Protein AF-B0WK74-F1 (afdb_monomer)

Secondary structure (DSSP, 8-state):
--HHHHHHT--SHHHHHHHHHHHHHHHHHHTT-SSTTHHHHHHHHHHHHHHHHHHHHHHHHHHHHHHHHHT----THHHHHHHHH--HHHHHHHHHHHHHHHHHHHHHHHHTS--GGGHHHHHHHHH----

InterPro domains:
  IPR042241 Gamma tubulin complex component, C-terminal domain superfamily [G3DSA:1.20.120.1900] (1-129)

Nearest PDB structures (foldseek):
  9g3y-assembly1_D  TM=6.662E-01  e=2.504E-01  Sus scrofa
  9g3y-assembly1_H  TM=6.066E-01  e=2.367E-01  Sus scrofa

Mean predicted aligned error: 7.66 Å

Organism: Culex quinquefasciatus (NCBI:txid7176)

pLDDT: mean 85.81, std 8.14, range [52.72, 94.62]

Foldseek 3Di:
DPLVVQCVPDPDPVSNVVSVVVVVVVVCVVVLVDPLSVVLVVLVVVLVVLVVVVVVLVVVVVVVVVCVVVVVCPDCVVVVVNVVPRCVVVSLVVNLVSLVVSLVSVVCCCPVVVPVVCVVVSCCSPPPRDD

Solvent-accessible surface area (backbone atoms only — not comparable to full-atom values): 7433 Å² total; per-residue (Å²): 144,59,63,66,65,54,49,74,68,38,92,45,71,69,48,38,51,49,54,52,52,52,50,51,50,50,51,34,55,78,65,44,67,40,77,91,32,40,70,55,45,53,47,52,52,50,56,56,51,47,54,53,52,53,51,53,52,49,53,52,50,52,54,50,53,53,36,52,75,71,60,72,60,87,50,72,64,59,56,56,52,50,62,72,64,59,50,65,71,59,51,51,56,49,48,46,51,52,44,48,51,45,22,65,59,38,45,50,44,25,72,73,67,61,38,63,92,44,40,71,59,32,48,52,39,64,73,62,66,76,131

Radius of gyration: 23.62 Å; Cα contacts (8 Å, |Δi|>4): 70; chains: 1; bounding box: 56×26×63 Å

Sequence (131 aa):
MQLDERLEAADNLNEMIAVHRSYIGTIYDHSFQTDDSKPFREGVIRLLNLVHIVRDEWNSNVLYVEMDARGDIEDNSMIGDFIANAQVGMLETTYCKCHQQLADLLNPEVYAKRKMHLAALADAFSYNVPY

Structure (mmCIF, N/CA/C/O backbone):
data_AF-B0WK74-F1
#
_entry.id   AF-B0WK74-F1
#
loop_
_atom_site.group_PDB
_atom_site.id
_atom_site.type_symbol
_atom_site.label_atom_id
_atom_site.label_alt_id
_atom_site.label_comp_id
_atom_site.label_asym_id
_atom_site.label_entity_id
_atom_site.label_seq_id
_atom_site.pdbx_PDB_ins_code
_atom_site.Cartn_x
_atom_site.Cartn_y
_atom_site.Cartn_z
_atom_site.occupancy
_atom_site.B_iso_or_equiv
_atom_site.auth_seq_id
_atom_site.auth_comp_id
_atom_site.auth_asym_id
_atom_site.auth_atom_id
_atom_site.pdbx_PDB_model_num
ATOM 1 N N . MET A 1 1 ? -22.921 -7.913 9.008 1.00 52.72 1 MET A N 1
ATOM 2 C CA . MET A 1 1 ? -24.202 -8.320 9.618 1.00 52.72 1 MET A CA 1
ATOM 3 C C . MET A 1 1 ? -24.034 -8.398 11.139 1.00 52.72 1 MET A C 1
ATOM 5 O O . MET A 1 1 ? -24.097 -9.469 11.704 1.00 52.72 1 MET A O 1
ATOM 9 N N . GLN A 1 2 ? -23.668 -7.283 11.781 1.00 74.75 2 GLN A N 1
ATOM 10 C CA . GLN A 1 2 ? -23.439 -7.208 13.242 1.00 74.75 2 GLN A CA 1
ATOM 11 C C . GLN A 1 2 ? -23.853 -5.843 13.810 1.00 74.75 2 GLN A C 1
ATOM 13 O O . GLN A 1 2 ? -24.140 -5.745 14.994 1.00 74.75 2 GLN A O 1
ATOM 18 N N . LEU A 1 3 ? -23.867 -4.779 12.994 1.00 84.31 3 LEU A N 1
ATOM 19 C CA . LEU A 1 3 ? -24.332 -3.460 13.423 1.00 84.31 3 LEU A CA 1
ATOM 20 C C . LEU A 1 3 ? -25.854 -3.420 13.582 1.00 84.31 3 LEU A C 1
ATOM 22 O O . LEU A 1 3 ? -26.320 -2.994 14.631 1.00 84.31 3 LEU A O 1
ATOM 26 N N . ASP A 1 4 ? -26.595 -3.871 12.566 1.00 86.56 4 ASP A N 1
ATOM 27 C CA . ASP A 1 4 ? -28.061 -3.777 12.536 1.00 86.56 4 ASP A CA 1
ATOM 28 C C . ASP A 1 4 ? -28.691 -4.534 13.714 1.00 86.56 4 ASP A C 1
ATOM 30 O O . ASP A 1 4 ? -29.456 -3.958 14.476 1.00 86.56 4 ASP A O 1
ATOM 34 N N . GLU A 1 5 ? -28.233 -5.762 13.975 1.00 88.38 5 GLU A N 1
ATOM 35 C CA . GLU A 1 5 ? -28.655 -6.563 15.136 1.00 88.38 5 GLU A CA 1
ATOM 36 C C . GLU A 1 5 ? -28.326 -5.885 16.481 1.00 88.38 5 GLU A C 1
ATOM 38 O O . GLU A 1 5 ? -29.110 -5.936 17.426 1.00 88.38 5 GLU A O 1
ATOM 43 N N . ARG A 1 6 ? -27.168 -5.214 16.589 1.00 87.19 6 ARG A N 1
ATOM 44 C CA . ARG A 1 6 ? -26.765 -4.490 17.811 1.00 87.19 6 ARG A CA 1
ATOM 45 C C . ARG A 1 6 ? -27.520 -3.177 18.002 1.00 87.19 6 ARG A C 1
ATOM 47 O O . ARG A 1 6 ? -27.616 -2.712 19.132 1.00 87.19 6 ARG A O 1
ATOM 54 N N . LEU A 1 7 ? -27.997 -2.562 16.921 1.00 88.69 7 LEU A N 1
ATOM 55 C CA . LEU A 1 7 ? -28.845 -1.372 16.968 1.00 88.69 7 LEU A CA 1
ATOM 56 C C . LEU A 1 7 ? -30.282 -1.737 17.341 1.00 88.69 7 LEU A C 1
ATOM 58 O O . LEU A 1 7 ? -30.884 -1.022 18.133 1.00 88.69 7 LEU A O 1
ATOM 62 N N . GLU A 1 8 ? -30.804 -2.849 16.820 1.00 89.81 8 GLU A N 1
ATOM 63 C CA . GLU A 1 8 ? -32.127 -3.375 17.184 1.00 89.81 8 GLU A CA 1
ATOM 64 C C . GLU A 1 8 ? -32.207 -3.795 18.658 1.00 89.81 8 GLU A C 1
ATOM 66 O O . GLU A 1 8 ? -33.261 -3.673 19.274 1.00 89.81 8 GLU A O 1
ATO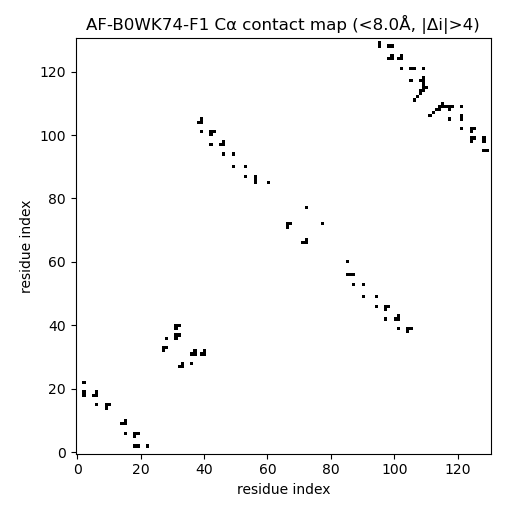M 71 N N . ALA A 1 9 ? -31.091 -4.250 19.235 1.00 89.50 9 ALA A N 1
ATOM 72 C CA . ALA A 1 9 ? -30.995 -4.646 20.639 1.00 89.50 9 ALA A CA 1
ATOM 73 C C . ALA A 1 9 ? -30.709 -3.490 21.622 1.00 89.50 9 ALA A C 1
ATOM 75 O O . ALA A 1 9 ? -30.566 -3.747 22.814 1.00 89.50 9 ALA A O 1
ATOM 76 N N . ALA A 1 10 ? -30.554 -2.247 21.153 1.00 91.06 10 ALA A N 1
ATOM 77 C CA . ALA A 1 10 ? -30.264 -1.106 22.020 1.00 91.06 10 ALA A CA 1
ATOM 78 C C . ALA A 1 10 ? -31.550 -0.555 22.656 1.00 91.06 10 ALA A C 1
ATOM 80 O O . ALA A 1 10 ? -32.488 -0.182 21.951 1.00 91.06 10 ALA A O 1
ATOM 81 N N . ASP A 1 11 ? -31.569 -0.419 23.982 1.00 90.25 11 ASP A N 1
ATOM 82 C CA . ASP A 1 11 ? -32.780 -0.050 24.729 1.00 90.25 11 ASP A CA 1
ATOM 83 C C . ASP A 1 11 ? -32.990 1.471 24.808 1.00 90.25 11 ASP A C 1
ATOM 85 O O . ASP A 1 11 ? -34.053 1.959 25.204 1.00 90.25 11 ASP A O 1
ATOM 89 N N . ASN A 1 12 ? -31.967 2.260 24.464 1.00 93.81 12 ASN A N 1
ATOM 90 C CA . ASN A 1 12 ? -32.030 3.717 24.510 1.00 93.81 12 ASN A CA 1
ATOM 91 C C . ASN A 1 12 ? -31.081 4.407 23.517 1.00 93.81 12 ASN A C 1
ATOM 93 O O . ASN A 1 12 ? -30.141 3.828 22.973 1.00 93.81 12 ASN A O 1
ATOM 97 N N . LEU A 1 13 ? -31.309 5.710 23.324 1.00 92.62 13 LEU A N 1
ATOM 98 C CA . LEU A 1 13 ? -30.539 6.538 22.394 1.00 92.62 13 LEU A CA 1
ATOM 99 C C . LEU A 1 13 ? -29.036 6.576 22.721 1.00 92.62 13 LEU A C 1
ATOM 101 O O . LEU A 1 13 ? -28.214 6.609 21.807 1.00 92.62 13 LEU A O 1
ATOM 105 N N . ASN A 1 14 ? -28.659 6.569 24.002 1.00 94.62 14 ASN A N 1
ATOM 106 C CA . ASN A 1 14 ? -27.247 6.600 24.386 1.00 94.62 14 ASN A CA 1
ATOM 107 C C . ASN A 1 14 ? -26.535 5.302 23.984 1.00 94.62 14 ASN A C 1
ATOM 109 O O . ASN A 1 14 ? -25.406 5.354 23.494 1.00 94.62 14 ASN A O 1
ATOM 113 N N . GLU A 1 15 ? -27.204 4.159 24.128 1.00 93.06 15 GLU A N 1
ATOM 114 C CA . GLU A 1 15 ? -26.707 2.865 23.656 1.00 93.06 15 GLU A CA 1
ATOM 115 C C . GLU A 1 15 ? -26.600 2.816 22.133 1.00 93.06 15 GLU A C 1
ATOM 117 O O . GLU A 1 15 ? -25.553 2.420 21.622 1.00 93.06 15 GLU A O 1
ATOM 122 N N . MET A 1 16 ? -27.600 3.312 21.398 1.00 92.19 16 MET A N 1
ATOM 123 C CA . MET A 1 16 ? -27.516 3.414 19.934 1.00 92.19 16 MET A CA 1
ATOM 124 C C . MET A 1 16 ? -26.318 4.267 19.489 1.00 92.19 16 MET A C 1
ATOM 126 O O . MET A 1 16 ? -25.563 3.874 18.596 1.00 92.19 16 MET A O 1
ATOM 130 N N . ILE A 1 17 ? -26.093 5.416 20.139 1.00 92.44 17 ILE A N 1
ATOM 131 C CA . ILE A 1 17 ? -24.932 6.279 19.874 1.00 92.44 17 ILE A CA 1
ATOM 132 C C . ILE A 1 17 ? -23.626 5.531 20.169 1.00 92.44 17 ILE A C 1
ATOM 134 O O . ILE A 1 17 ? -22.678 5.621 19.385 1.00 92.44 17 ILE A O 1
ATOM 138 N N . ALA A 1 18 ? -23.553 4.795 21.279 1.00 93.44 18 ALA A N 1
ATOM 139 C CA . ALA A 1 18 ? -22.367 4.030 21.650 1.00 93.44 18 ALA A CA 1
ATOM 140 C C . ALA A 1 18 ? -22.071 2.904 20.645 1.00 93.44 18 ALA A C 1
ATOM 142 O O . ALA A 1 18 ? -20.927 2.765 20.206 1.00 93.44 18 ALA A O 1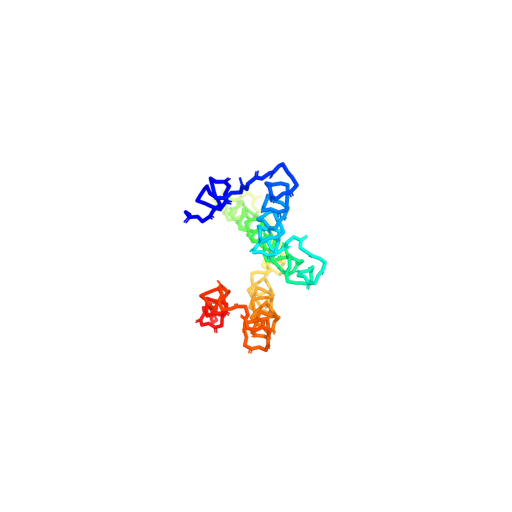
ATOM 143 N N . VAL A 1 19 ? -23.094 2.152 20.226 1.00 93.38 19 VAL A N 1
ATOM 144 C CA . VAL A 1 19 ? -22.991 1.108 19.194 1.00 93.38 19 VAL A CA 1
ATOM 145 C C . VAL A 1 19 ? -22.493 1.705 17.880 1.00 93.38 19 VAL A C 1
ATOM 147 O O . VAL A 1 19 ? -21.526 1.202 17.305 1.00 93.38 19 VAL A O 1
ATOM 150 N N . HIS A 1 20 ? -23.075 2.822 17.441 1.00 92.25 20 HIS A N 1
ATOM 151 C CA . HIS A 1 20 ? -22.666 3.477 16.204 1.00 92.25 20 HIS A CA 1
ATOM 152 C C . HIS A 1 20 ? -21.221 3.998 16.274 1.00 92.25 20 HIS A C 1
ATOM 154 O O . HIS A 1 20 ? -20.443 3.784 15.340 1.00 92.25 20 HIS A O 1
ATOM 160 N N . ARG A 1 21 ? -20.830 4.659 17.371 1.00 93.06 21 ARG A N 1
ATOM 161 C CA . ARG A 1 21 ? -19.452 5.143 17.565 1.00 93.06 21 ARG A CA 1
ATOM 162 C C . ARG A 1 21 ? -18.451 3.994 17.585 1.00 93.06 21 ARG A C 1
ATOM 164 O O . ARG A 1 21 ? -17.407 4.095 16.949 1.00 93.06 21 ARG A O 1
ATOM 171 N N . SER A 1 22 ? -18.788 2.902 18.270 1.00 92.38 22 SER A N 1
ATOM 172 C CA . SER A 1 22 ? -17.978 1.682 18.294 1.00 92.38 22 SER A CA 1
ATOM 173 C C . SER A 1 22 ? -17.777 1.129 16.884 1.00 92.38 22 SER A C 1
ATOM 175 O O . SER A 1 22 ? -16.645 0.842 16.507 1.00 92.38 22 SER A O 1
ATOM 177 N N . TYR A 1 23 ? -18.841 1.050 16.085 1.00 91.69 23 TYR A N 1
ATOM 178 C CA . TYR A 1 23 ? -18.765 0.564 14.710 1.00 91.69 23 TYR A CA 1
ATOM 179 C C . TYR A 1 23 ? -17.924 1.461 13.795 1.00 91.69 23 TYR A C 1
ATOM 181 O O . TYR A 1 23 ? -17.074 0.953 13.065 1.00 91.69 23 TYR A O 1
ATOM 189 N N . ILE A 1 24 ? -18.100 2.788 13.866 1.00 91.25 24 ILE A N 1
ATOM 190 C CA . ILE A 1 24 ? -17.239 3.729 13.130 1.00 91.25 24 ILE A CA 1
ATOM 191 C C . ILE A 1 24 ? -15.776 3.525 13.537 1.00 91.25 24 ILE A C 1
ATOM 193 O O . ILE A 1 24 ? -14.912 3.448 12.668 1.00 91.25 24 ILE A O 1
ATOM 197 N N . GLY A 1 25 ? -15.496 3.390 14.837 1.00 90.88 25 GLY A N 1
ATOM 198 C CA . GLY A 1 25 ? -14.145 3.126 15.332 1.00 90.88 25 GLY A CA 1
ATOM 199 C C . GLY A 1 25 ? -13.530 1.870 14.712 1.00 90.88 25 GLY A C 1
ATOM 200 O O . GLY A 1 25 ? -12.390 1.908 14.257 1.00 90.88 25 GLY A O 1
ATOM 201 N N . THR A 1 26 ? -14.304 0.786 14.610 1.00 89.50 26 THR A N 1
ATOM 202 C CA . THR A 1 26 ? -13.873 -0.444 13.930 1.00 89.50 26 THR A CA 1
ATOM 203 C C . THR A 1 26 ? -13.587 -0.219 12.446 1.00 89.50 26 THR A C 1
ATOM 205 O O . THR A 1 26 ? -12.562 -0.687 11.962 1.00 89.50 26 THR A O 1
ATOM 208 N N . ILE A 1 27 ? -14.436 0.523 11.721 1.00 90.00 27 ILE A N 1
ATOM 209 C CA . ILE A 1 27 ? -14.180 0.848 10.306 1.00 90.00 27 ILE A CA 1
ATOM 210 C C . ILE A 1 27 ? -12.861 1.606 10.157 1.00 90.00 27 ILE A C 1
ATOM 212 O O . ILE A 1 27 ? -12.064 1.277 9.279 1.00 90.00 27 ILE A O 1
ATOM 216 N N . TYR A 1 28 ? -12.628 2.613 11.000 1.00 90.62 28 TYR A N 1
ATOM 217 C CA . TYR A 1 28 ? -11.409 3.416 10.945 1.00 90.62 28 TYR A CA 1
ATOM 218 C C . TYR A 1 28 ? -10.163 2.573 11.230 1.00 90.62 28 TYR A C 1
ATOM 220 O O . TYR A 1 28 ? -9.175 2.709 10.511 1.00 90.62 28 TYR A O 1
ATOM 228 N N . ASP A 1 29 ? -10.207 1.679 12.221 1.00 88.12 29 ASP A N 1
ATOM 229 C CA . ASP A 1 29 ? -9.092 0.767 12.506 1.00 88.12 29 ASP A CA 1
ATOM 230 C C . ASP A 1 29 ? -8.841 -0.200 11.340 1.00 88.12 29 ASP A C 1
ATOM 232 O O . ASP A 1 29 ? -7.721 -0.274 10.835 1.00 88.12 29 ASP A O 1
ATOM 236 N N . HIS A 1 30 ? -9.889 -0.858 10.835 1.00 88.38 30 HIS A N 1
ATOM 237 C CA . HIS A 1 30 ? -9.782 -1.821 9.731 1.00 88.38 30 HIS A CA 1
ATOM 238 C C . HIS A 1 30 ? -9.350 -1.175 8.405 1.00 88.38 30 HIS A C 1
ATOM 240 O O . HIS A 1 30 ? -8.779 -1.845 7.549 1.00 88.38 30 HIS A O 1
ATOM 246 N N . SER A 1 31 ? -9.615 0.120 8.226 1.00 89.38 31 SER A N 1
ATOM 247 C CA . SER A 1 31 ? -9.248 0.878 7.021 1.00 89.38 31 SER A CA 1
ATOM 248 C C . SER A 1 31 ? -7.909 1.608 7.158 1.00 89.38 31 SER A C 1
ATOM 250 O O . SER A 1 31 ? -7.597 2.471 6.331 1.00 89.38 31 SER A O 1
ATOM 252 N N . PHE A 1 32 ? -7.138 1.313 8.212 1.00 90.44 32 PHE A N 1
ATOM 253 C CA . PHE A 1 32 ? -5.871 1.972 8.524 1.00 90.44 32 PHE A CA 1
ATOM 254 C C . PHE A 1 32 ? -5.992 3.501 8.577 1.00 90.44 32 PHE A C 1
ATOM 256 O O . PHE A 1 32 ? -5.118 4.209 8.086 1.00 90.44 32 PHE A O 1
ATOM 263 N N . GLN A 1 33 ? -7.091 4.030 9.121 1.00 90.75 33 GLN A N 1
ATOM 264 C CA . GLN A 1 33 ? -7.348 5.473 9.267 1.00 90.75 33 GLN A CA 1
ATOM 265 C C . GLN A 1 33 ? -7.026 5.995 10.672 1.00 90.75 33 GLN A C 1
ATOM 267 O O . GLN A 1 33 ? -7.292 7.152 10.987 1.00 90.75 33 GLN A O 1
ATOM 272 N N . THR A 1 34 ? -6.454 5.152 11.527 1.00 89.56 34 THR A N 1
ATOM 273 C CA . THR A 1 34 ? -5.959 5.534 12.853 1.00 89.56 34 THR A CA 1
ATOM 274 C C . THR A 1 34 ? -4.538 6.100 12.766 1.00 89.56 34 THR A C 1
ATOM 276 O O . THR A 1 34 ? -3.831 5.919 11.767 1.00 89.56 34 T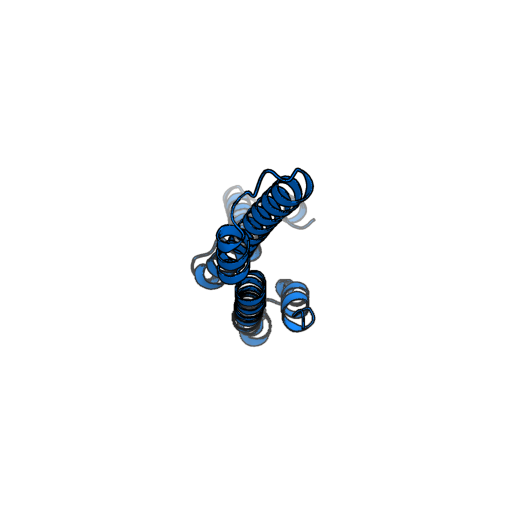HR A O 1
ATOM 279 N N . ASP A 1 35 ? -4.093 6.790 13.815 1.00 90.06 35 ASP A N 1
ATOM 280 C CA . ASP A 1 35 ? -2.722 7.312 13.877 1.00 90.06 35 ASP A CA 1
ATOM 281 C C . ASP A 1 35 ? -1.685 6.191 14.018 1.00 90.06 35 ASP A C 1
ATOM 283 O O . ASP A 1 35 ? -0.638 6.241 13.373 1.00 90.06 35 ASP A O 1
ATOM 287 N N . ASP A 1 36 ? -2.014 5.126 14.753 1.00 87.25 36 ASP A N 1
ATOM 288 C CA . ASP A 1 36 ? -1.146 3.951 14.926 1.00 87.25 36 ASP A CA 1
ATOM 289 C C . ASP A 1 36 ? -0.819 3.254 13.599 1.00 87.25 36 ASP A C 1
ATOM 291 O O . ASP A 1 36 ? 0.255 2.681 13.429 1.00 87.25 36 ASP A O 1
ATOM 295 N N . SER A 1 37 ? -1.743 3.315 12.638 1.00 89.44 37 SER A N 1
ATOM 296 C CA . SER A 1 37 ? -1.592 2.705 11.315 1.00 89.44 37 SER A CA 1
ATOM 297 C C . SER A 1 37 ? -0.957 3.637 10.279 1.00 89.44 37 SER A C 1
ATOM 299 O O . SER A 1 37 ? -0.746 3.232 9.134 1.00 89.44 37 SER A O 1
ATOM 301 N N . LYS A 1 38 ? -0.601 4.872 10.661 1.00 92.00 38 LYS A N 1
ATOM 302 C CA . LYS A 1 38 ? -0.001 5.862 9.758 1.00 92.00 38 LYS A CA 1
ATOM 303 C C . LYS A 1 38 ? 1.250 5.352 9.026 1.00 92.00 38 LYS A C 1
ATOM 305 O O . LYS A 1 38 ? 1.292 5.540 7.812 1.00 92.00 38 LYS A O 1
ATOM 310 N N . PRO A 1 39 ? 2.225 4.678 9.672 1.00 92.00 39 PRO A N 1
ATOM 311 C CA . PRO A 1 39 ? 3.409 4.177 8.968 1.00 92.00 39 PRO A CA 1
ATOM 312 C C . PRO A 1 39 ? 3.060 3.177 7.858 1.00 92.00 39 PRO A C 1
ATOM 314 O O . PRO A 1 39 ? 3.595 3.259 6.753 1.00 92.00 39 PRO A O 1
ATOM 317 N N . PHE A 1 40 ? 2.114 2.272 8.127 1.00 91.19 40 PHE A N 1
ATOM 318 C CA . PHE A 1 40 ? 1.633 1.307 7.141 1.00 91.19 40 PHE A CA 1
ATOM 319 C C . PHE A 1 40 ? 0.888 2.010 5.996 1.00 91.19 40 PHE A C 1
ATOM 321 O O . PHE A 1 40 ? 1.187 1.778 4.826 1.00 91.19 40 PHE A O 1
ATOM 328 N N . ARG A 1 41 ? -0.020 2.941 6.320 1.00 93.19 41 ARG A N 1
ATOM 329 C CA . ARG A 1 41 ? -0.762 3.744 5.335 1.00 93.19 41 ARG A CA 1
ATOM 330 C C . ARG A 1 41 ? 0.172 4.526 4.407 1.00 93.19 41 ARG A C 1
ATOM 332 O O . ARG A 1 41 ? -0.030 4.527 3.196 1.00 93.19 41 ARG A O 1
ATOM 339 N N . GLU A 1 42 ? 1.207 5.162 4.949 1.00 94.19 42 GLU A N 1
ATOM 340 C CA . GLU A 1 42 ? 2.217 5.863 4.150 1.00 94.19 42 GLU A CA 1
ATOM 341 C C . GLU A 1 42 ? 2.998 4.911 3.237 1.00 94.19 42 GLU A C 1
ATOM 343 O O . GLU A 1 42 ? 3.260 5.255 2.084 1.00 94.19 42 GLU A O 1
ATOM 348 N N . GLY A 1 43 ? 3.332 3.707 3.707 1.00 93.19 43 GLY A N 1
ATOM 349 C CA . GLY A 1 43 ? 3.967 2.686 2.873 1.00 93.19 43 GLY A CA 1
ATOM 350 C C . GLY A 1 43 ? 3.077 2.228 1.710 1.00 93.19 43 GLY A C 1
ATOM 351 O O . GLY A 1 43 ? 3.557 2.133 0.580 1.00 93.19 43 GLY A O 1
ATOM 352 N N . VAL A 1 44 ? 1.772 2.038 1.941 1.00 92.88 44 VAL A N 1
ATOM 353 C CA . VAL A 1 44 ? 0.806 1.704 0.877 1.00 92.88 44 VAL A CA 1
ATOM 354 C C . VAL A 1 44 ? 0.719 2.833 -0.150 1.00 92.88 44 VAL A C 1
ATOM 356 O O . VAL A 1 44 ? 0.784 2.573 -1.349 1.00 92.88 44 VAL A O 1
ATOM 359 N N . ILE A 1 45 ? 0.644 4.092 0.295 1.00 94.25 45 ILE A N 1
ATOM 360 C CA . ILE A 1 45 ? 0.644 5.257 -0.604 1.00 94.25 45 ILE A CA 1
ATOM 361 C C . ILE A 1 45 ? 1.918 5.286 -1.459 1.00 94.25 45 ILE A C 1
ATOM 363 O O . ILE A 1 45 ? 1.844 5.541 -2.658 1.00 94.25 45 ILE A O 1
ATOM 367 N N . ARG A 1 46 ? 3.087 4.987 -0.877 1.00 93.31 46 ARG A N 1
ATOM 368 C CA . ARG A 1 46 ? 4.349 4.907 -1.631 1.00 93.31 46 ARG A CA 1
ATOM 369 C C . ARG A 1 46 ? 4.316 3.814 -2.698 1.00 93.31 46 ARG A C 1
ATOM 371 O O . ARG A 1 46 ? 4.725 4.088 -3.822 1.00 93.31 46 ARG A O 1
ATOM 378 N N . LEU A 1 47 ? 3.799 2.622 -2.386 1.00 92.56 47 LEU A N 1
ATOM 379 C CA . LEU A 1 47 ? 3.632 1.560 -3.386 1.00 92.56 47 LEU A CA 1
ATOM 380 C C . LEU A 1 47 ? 2.680 1.973 -4.513 1.00 92.56 47 LEU A C 1
ATOM 382 O O . LEU A 1 47 ? 2.988 1.750 -5.680 1.00 92.56 47 LEU A O 1
ATOM 386 N N . LEU A 1 48 ? 1.551 2.608 -4.190 1.00 93.25 48 LEU A N 1
ATOM 387 C CA . LEU A 1 48 ? 0.607 3.097 -5.200 1.00 93.25 48 LEU A CA 1
ATOM 388 C C . LEU A 1 48 ? 1.233 4.181 -6.087 1.00 93.25 48 LEU A C 1
ATOM 390 O O . LEU A 1 48 ? 1.058 4.164 -7.303 1.00 93.25 48 LEU A O 1
ATOM 394 N N . ASN A 1 49 ? 2.028 5.080 -5.507 1.00 94.00 49 ASN A N 1
ATOM 395 C CA . ASN A 1 49 ? 2.775 6.074 -6.275 1.00 94.00 49 ASN A CA 1
ATOM 396 C C . ASN A 1 49 ? 3.807 5.425 -7.203 1.00 94.00 49 ASN A C 1
ATOM 398 O O . ASN A 1 49 ? 3.996 5.895 -8.322 1.00 94.00 49 ASN A O 1
ATOM 402 N N . LEU A 1 50 ? 4.436 4.326 -6.782 1.00 92.88 50 LEU A N 1
ATOM 403 C CA . LEU A 1 50 ? 5.375 3.596 -7.628 1.00 92.88 50 LEU A CA 1
ATOM 404 C C . LEU A 1 50 ? 4.697 3.024 -8.882 1.00 92.88 50 LEU A C 1
ATOM 406 O O . LEU A 1 50 ? 5.300 3.048 -9.948 1.00 92.88 50 LEU A O 1
ATOM 410 N N . VAL A 1 51 ? 3.429 2.605 -8.796 1.00 91.50 51 VAL A N 1
ATOM 411 C CA . VAL A 1 51 ? 2.642 2.182 -9.973 1.00 91.50 51 VAL A CA 1
ATOM 412 C C . VAL A 1 51 ? 2.503 3.319 -10.987 1.00 91.50 51 VAL A C 1
ATOM 414 O O . VAL A 1 51 ? 2.617 3.089 -12.190 1.00 91.50 51 VAL A O 1
ATOM 417 N N . HIS A 1 52 ? 2.286 4.552 -10.522 1.00 92.69 52 HIS A N 1
ATOM 418 C CA . HIS A 1 52 ? 2.242 5.715 -11.410 1.00 92.69 52 HIS A CA 1
ATOM 419 C C . HIS A 1 52 ? 3.594 5.970 -12.076 1.00 92.69 52 HIS A C 1
ATOM 421 O O . HIS A 1 52 ? 3.630 6.151 -13.288 1.00 92.69 52 HIS A O 1
ATOM 427 N N . ILE A 1 53 ? 4.690 5.892 -11.318 1.00 92.44 53 ILE A N 1
ATOM 428 C CA . ILE A 1 53 ? 6.043 6.073 -11.859 1.00 92.44 53 ILE A CA 1
ATOM 429 C C . ILE A 1 53 ? 6.353 5.003 -12.913 1.00 92.44 53 ILE A C 1
ATOM 431 O O . ILE A 1 53 ? 6.810 5.337 -13.998 1.00 92.44 53 ILE A O 1
ATOM 435 N N . VAL A 1 54 ? 6.043 3.731 -12.642 1.00 90.88 54 VAL A N 1
ATOM 436 C CA . VAL A 1 54 ? 6.240 2.630 -13.603 1.00 90.88 54 VAL A CA 1
ATOM 437 C C . VAL A 1 54 ? 5.416 2.838 -14.872 1.00 90.88 54 VAL A C 1
ATOM 439 O O . VAL A 1 54 ? 5.907 2.596 -15.971 1.00 90.88 54 VAL A O 1
ATOM 442 N N . ARG A 1 55 ? 4.168 3.296 -14.749 1.00 91.00 55 ARG A N 1
ATOM 443 C CA . ARG A 1 55 ? 3.328 3.605 -15.912 1.00 91.00 55 ARG A CA 1
ATOM 444 C C . ARG A 1 55 ? 3.922 4.741 -16.745 1.00 91.00 55 ARG A C 1
ATOM 446 O O . ARG A 1 55 ? 3.914 4.664 -17.970 1.00 91.00 55 ARG A O 1
ATOM 453 N N . ASP A 1 56 ? 4.391 5.798 -16.097 1.00 90.38 56 ASP A N 1
ATOM 454 C CA . ASP A 1 56 ? 4.935 6.968 -16.785 1.00 90.38 56 ASP A CA 1
ATOM 455 C C . ASP A 1 56 ? 6.280 6.629 -17.461 1.00 90.38 56 ASP A C 1
ATOM 457 O O . ASP A 1 56 ? 6.509 7.020 -18.608 1.00 90.38 56 ASP A O 1
ATOM 461 N N . GLU A 1 57 ? 7.105 5.799 -16.814 1.00 88.44 57 GLU A N 1
ATOM 462 C CA . GLU A 1 57 ? 8.309 5.189 -17.393 1.00 88.44 57 GLU A CA 1
ATOM 463 C C . GLU A 1 57 ? 7.965 4.328 -18.619 1.00 88.44 57 GLU A C 1
ATOM 465 O O . GLU A 1 57 ? 8.550 4.488 -19.688 1.00 88.44 57 GLU A O 1
ATOM 470 N N . TRP A 1 58 ? 6.960 3.454 -18.505 1.00 88.25 58 TRP A N 1
ATOM 471 C CA . TRP A 1 58 ? 6.500 2.615 -19.613 1.00 88.25 58 TRP A CA 1
ATOM 472 C C . TRP A 1 58 ? 6.051 3.447 -20.816 1.00 88.25 58 TRP A C 1
ATOM 474 O O . TRP A 1 58 ? 6.465 3.183 -21.943 1.00 88.25 58 TRP A O 1
ATOM 484 N N . ASN A 1 59 ? 5.233 4.475 -20.587 1.00 88.69 59 ASN A N 1
ATOM 485 C CA . ASN A 1 59 ? 4.755 5.356 -21.651 1.00 88.69 59 ASN A CA 1
ATOM 486 C C . ASN A 1 59 ? 5.903 6.119 -22.325 1.00 88.69 59 ASN A C 1
ATOM 488 O O . ASN A 1 59 ? 5.891 6.280 -23.545 1.00 88.69 59 ASN A O 1
ATOM 492 N N . SER A 1 60 ? 6.897 6.554 -21.548 1.00 85.31 60 SER A N 1
ATOM 493 C CA . SER A 1 60 ? 8.093 7.218 -22.078 1.00 85.31 60 SER A CA 1
ATOM 494 C C . SER A 1 60 ? 8.908 6.265 -22.953 1.00 85.31 60 SER A C 1
ATOM 496 O O . SER A 1 60 ? 9.339 6.640 -24.043 1.00 85.31 60 SER A O 1
ATOM 498 N N . ASN A 1 61 ? 9.030 5.003 -22.530 1.00 83.38 61 ASN A N 1
ATOM 499 C CA . ASN A 1 61 ? 9.723 3.974 -23.296 1.00 83.38 61 ASN A CA 1
ATOM 500 C C . ASN A 1 61 ? 9.005 3.628 -24.604 1.00 83.38 61 ASN A C 1
ATOM 502 O O . ASN A 1 61 ? 9.650 3.509 -25.643 1.00 83.38 61 ASN A O 1
ATOM 506 N N . VAL A 1 62 ? 7.675 3.502 -24.579 1.00 85.06 62 VAL A N 1
ATOM 507 C CA . VAL A 1 62 ? 6.875 3.258 -25.791 1.00 85.06 62 VAL A CA 1
ATOM 508 C C . VAL A 1 62 ? 7.027 4.409 -26.783 1.00 85.06 62 VAL A C 1
ATOM 510 O O . VAL A 1 62 ? 7.294 4.156 -27.955 1.00 85.06 62 VAL A O 1
ATOM 513 N N . LEU A 1 63 ? 6.915 5.660 -26.321 1.00 84.00 63 LEU A N 1
ATOM 514 C CA . LEU A 1 63 ? 7.091 6.838 -27.174 1.00 84.00 63 LEU A CA 1
ATOM 515 C C . LEU A 1 63 ? 8.460 6.814 -27.865 1.00 84.00 63 LEU A C 1
ATOM 517 O O . LEU A 1 63 ? 8.551 7.051 -29.067 1.00 84.00 63 LEU A O 1
ATOM 521 N N . TYR A 1 64 ? 9.509 6.492 -27.110 1.00 81.50 64 TYR A N 1
ATOM 522 C CA . TYR A 1 64 ? 10.864 6.427 -27.634 1.00 81.50 64 TYR A CA 1
ATOM 523 C C . TYR A 1 64 ? 11.024 5.349 -28.717 1.00 81.50 64 TYR A C 1
ATOM 525 O O . TYR A 1 64 ? 11.541 5.625 -29.798 1.00 81.50 64 TYR A O 1
ATOM 533 N N . VAL A 1 65 ? 10.521 4.137 -28.460 1.00 81.94 65 VAL A N 1
ATOM 534 C CA . VAL A 1 65 ? 10.544 3.027 -29.429 1.00 81.94 65 VAL A CA 1
ATOM 535 C C . VAL A 1 65 ? 9.779 3.384 -30.706 1.00 81.94 65 VAL A C 1
ATOM 537 O O . VAL A 1 65 ? 10.208 3.034 -31.805 1.00 81.94 65 VAL A O 1
ATOM 540 N N . GLU A 1 66 ? 8.658 4.098 -30.593 1.00 86.25 66 GLU A N 1
ATOM 541 C CA . GLU A 1 66 ? 7.911 4.562 -31.763 1.00 86.25 66 GLU A CA 1
ATOM 542 C C . GLU A 1 66 ? 8.675 5.614 -32.579 1.00 86.25 66 GLU A C 1
ATOM 544 O O . GLU A 1 66 ? 8.615 5.572 -33.809 1.00 86.25 66 GLU A O 1
ATOM 549 N N . MET A 1 67 ? 9.385 6.539 -31.926 1.00 84.88 67 MET A N 1
ATOM 550 C CA . MET A 1 67 ? 10.221 7.542 -32.602 1.00 84.88 67 MET A CA 1
ATOM 551 C C . MET A 1 67 ? 11.389 6.891 -33.351 1.00 84.88 67 MET A C 1
ATOM 553 O O . MET A 1 67 ? 11.649 7.240 -34.503 1.00 84.88 67 MET A O 1
ATOM 557 N N . ASP A 1 68 ? 12.043 5.903 -32.734 1.00 82.94 68 ASP A N 1
ATOM 558 C CA . ASP A 1 68 ? 13.107 5.118 -33.369 1.00 82.94 68 ASP A CA 1
ATOM 559 C C . ASP A 1 68 ? 12.584 4.375 -34.608 1.00 82.94 68 ASP A C 1
ATOM 561 O O . ASP A 1 68 ? 13.127 4.496 -35.706 1.00 82.94 68 ASP A O 1
ATOM 565 N N . ALA A 1 69 ? 11.440 3.694 -34.479 1.00 84.12 69 ALA A N 1
ATOM 566 C CA . ALA A 1 69 ? 10.819 2.957 -35.580 1.00 84.12 69 ALA A CA 1
ATOM 567 C C . ALA A 1 69 ? 10.395 3.848 -36.764 1.00 84.12 69 ALA A C 1
ATOM 569 O O . ALA A 1 69 ? 10.327 3.373 -37.901 1.00 84.12 69 ALA A O 1
ATOM 570 N N . ARG A 1 70 ? 10.093 5.128 -36.514 1.00 87.69 70 ARG A N 1
ATOM 571 C CA . ARG A 1 70 ? 9.782 6.124 -37.554 1.00 87.69 70 ARG A CA 1
ATOM 572 C C . ARG A 1 70 ? 11.028 6.723 -38.204 1.00 87.69 70 ARG A C 1
ATOM 574 O O . ARG A 1 70 ? 10.903 7.339 -39.260 1.00 87.69 70 ARG A O 1
ATOM 581 N N . GLY A 1 71 ? 12.207 6.510 -37.620 1.00 83.31 71 GLY A N 1
ATOM 582 C CA . GLY A 1 71 ? 13.447 7.153 -38.044 1.00 83.31 71 GLY A CA 1
ATOM 583 C C . GLY A 1 71 ? 13.530 8.625 -37.636 1.00 83.31 71 GLY A C 1
ATOM 584 O O . GLY A 1 71 ? 14.316 9.362 -38.223 1.00 83.31 71 GLY A O 1
ATOM 585 N N . ASP A 1 72 ? 12.738 9.053 -36.644 1.00 84.25 72 ASP A N 1
ATOM 5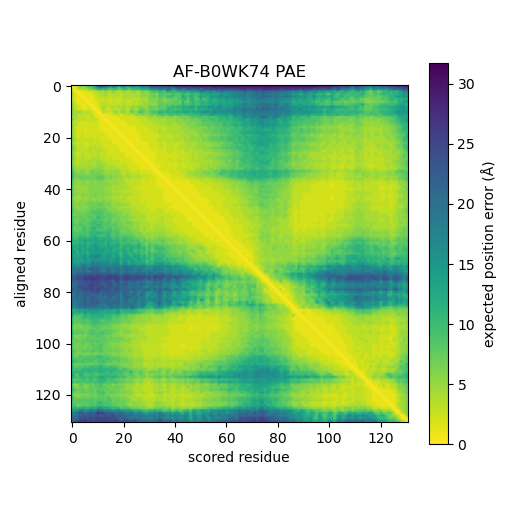86 C CA . ASP A 1 72 ? 12.740 10.431 -36.125 1.00 84.25 72 ASP A CA 1
ATOM 587 C C . ASP A 1 72 ? 13.991 10.713 -35.261 1.00 84.25 72 ASP A C 1
ATOM 589 O O . ASP A 1 72 ? 14.263 11.856 -34.887 1.00 84.25 72 ASP A O 1
ATOM 593 N N . ILE A 1 73 ? 14.755 9.669 -34.923 1.00 80.62 73 ILE A N 1
ATOM 594 C CA . ILE A 1 73 ? 15.997 9.747 -34.152 1.00 80.62 73 ILE A CA 1
ATOM 595 C C . ILE A 1 73 ? 17.172 9.868 -35.123 1.00 80.62 73 ILE A C 1
ATOM 597 O O . ILE A 1 73 ? 17.715 8.882 -35.614 1.00 80.62 73 ILE A O 1
ATOM 601 N N . GLU A 1 74 ? 17.563 11.108 -35.407 1.00 77.06 74 GLU A N 1
ATOM 602 C CA . GLU A 1 74 ? 18.677 11.416 -36.315 1.00 77.06 74 GLU A CA 1
ATOM 603 C C . GLU A 1 74 ? 20.061 11.246 -35.653 1.00 77.06 74 GLU A C 1
ATOM 605 O O . GLU A 1 74 ? 21.074 11.133 -36.346 1.00 77.06 74 GLU A O 1
ATOM 610 N N . ASP A 1 75 ? 20.113 11.213 -34.315 1.00 78.31 75 ASP A N 1
ATOM 611 C CA . ASP A 1 75 ? 21.340 11.117 -33.522 1.00 78.31 75 ASP A CA 1
ATOM 612 C C . ASP A 1 75 ? 21.314 9.904 -32.578 1.00 78.31 75 ASP A C 1
ATOM 614 O O . ASP A 1 75 ? 20.540 9.844 -31.623 1.00 78.31 75 ASP A O 1
ATOM 618 N N . ASN A 1 76 ? 22.230 8.959 -32.796 1.00 72.31 76 ASN A N 1
ATOM 619 C CA . ASN A 1 76 ? 22.401 7.783 -31.939 1.00 72.31 76 ASN A CA 1
ATOM 620 C C . ASN A 1 76 ? 22.776 8.126 -30.484 1.00 72.31 76 ASN A C 1
ATOM 622 O O . ASN A 1 76 ? 22.655 7.259 -29.616 1.00 72.31 76 ASN A O 1
ATOM 626 N N . SER A 1 77 ? 23.227 9.353 -30.190 1.00 74.81 77 SER A N 1
ATOM 627 C CA . SER A 1 77 ? 23.466 9.807 -28.813 1.00 74.81 77 SER A CA 1
ATOM 628 C C . SER A 1 77 ? 22.184 9.784 -27.968 1.00 74.81 77 SER A C 1
ATOM 630 O O . SER A 1 77 ? 22.226 9.373 -26.807 1.00 74.81 77 SER A O 1
ATOM 632 N N . MET A 1 78 ? 21.026 10.070 -28.578 1.00 70.31 78 MET A N 1
ATOM 633 C CA . MET A 1 78 ? 19.720 9.997 -27.918 1.00 70.31 78 MET A CA 1
ATOM 634 C C . MET A 1 78 ? 19.386 8.578 -27.437 1.00 70.31 78 MET A C 1
ATOM 636 O O . MET A 1 78 ? 18.693 8.435 -26.431 1.00 70.31 78 MET A O 1
ATOM 640 N N . ILE A 1 79 ? 19.862 7.535 -28.134 1.00 70.25 79 ILE A N 1
ATOM 641 C CA . ILE A 1 79 ? 19.621 6.120 -27.776 1.00 70.25 79 ILE A CA 1
ATOM 642 C C . ILE A 1 79 ? 20.442 5.745 -26.549 1.00 70.25 79 ILE A C 1
ATOM 644 O O . ILE A 1 79 ? 19.935 5.100 -25.629 1.00 70.25 79 ILE A O 1
ATOM 648 N N . GLY A 1 80 ? 21.698 6.195 -26.507 1.00 67.81 80 GLY A N 1
ATOM 649 C CA . GLY A 1 80 ? 22.561 6.029 -25.342 1.00 67.81 80 GLY A CA 1
ATOM 650 C C . GLY A 1 80 ? 21.980 6.701 -24.100 1.00 67.81 80 GLY A C 1
ATOM 651 O O . GLY A 1 80 ? 21.901 6.069 -23.047 1.00 67.81 80 GLY A O 1
ATOM 652 N N . ASP A 1 81 ? 21.509 7.941 -24.241 1.00 70.50 81 ASP A N 1
ATOM 653 C CA . ASP A 1 81 ? 20.915 8.705 -23.143 1.00 70.50 81 ASP A CA 1
ATOM 654 C C . ASP A 1 81 ? 19.606 8.085 -22.648 1.00 70.50 81 ASP A C 1
ATOM 656 O O . ASP A 1 81 ? 19.384 7.996 -21.442 1.00 70.50 81 ASP A O 1
ATOM 660 N N . PHE A 1 82 ? 18.742 7.610 -23.544 1.00 73.88 82 PHE A N 1
ATOM 661 C CA . PHE A 1 82 ? 17.498 6.946 -23.159 1.00 73.88 82 PHE A CA 1
ATOM 662 C C . PHE A 1 82 ? 17.753 5.646 -22.379 1.00 73.88 82 PHE A C 1
ATOM 664 O O . PHE A 1 82 ? 17.210 5.468 -21.290 1.00 73.88 82 PHE A O 1
ATOM 671 N N . ILE A 1 83 ? 18.635 4.769 -22.873 1.00 70.19 83 ILE A N 1
ATOM 672 C CA . ILE A 1 83 ? 18.982 3.512 -22.186 1.00 70.19 83 ILE A CA 1
ATOM 673 C C . ILE A 1 83 ? 19.650 3.789 -20.835 1.00 70.19 83 ILE A C 1
ATOM 675 O O . ILE A 1 83 ? 19.354 3.110 -19.853 1.00 70.19 83 ILE A O 1
ATOM 679 N N . ALA A 1 84 ? 20.535 4.787 -20.766 1.00 69.19 84 ALA A N 1
ATOM 680 C CA . ALA A 1 84 ? 21.195 5.174 -19.522 1.00 69.19 84 ALA A CA 1
ATOM 681 C C . ALA A 1 84 ? 20.218 5.752 -18.485 1.00 69.19 84 ALA A C 1
ATOM 683 O O . ALA A 1 84 ? 20.461 5.627 -17.284 1.00 69.19 84 ALA A O 1
ATOM 684 N N . ASN A 1 85 ? 19.125 6.370 -18.940 1.00 70.62 85 ASN A N 1
ATOM 685 C CA . ASN A 1 85 ? 18.106 6.960 -18.078 1.00 70.62 85 ASN A CA 1
ATOM 686 C C . ASN A 1 85 ? 16.940 6.017 -17.758 1.00 70.62 85 ASN A C 1
ATOM 688 O O . ASN A 1 85 ? 16.181 6.341 -16.848 1.00 70.62 85 ASN A O 1
ATOM 692 N N . ALA A 1 86 ? 16.805 4.874 -18.437 1.00 75.75 86 ALA A N 1
ATOM 693 C CA . ALA A 1 86 ? 15.771 3.887 -18.142 1.00 75.75 86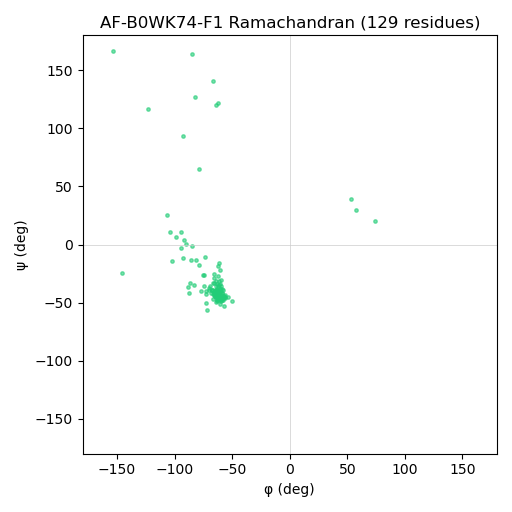 ALA A CA 1
ATOM 694 C C . ALA A 1 86 ? 15.942 3.331 -16.717 1.00 75.75 86 ALA A C 1
ATOM 696 O O . ALA A 1 86 ? 16.973 2.755 -16.363 1.00 75.75 86 ALA A O 1
ATOM 697 N N . GLN A 1 87 ? 14.917 3.483 -15.877 1.00 80.69 87 GLN A N 1
ATOM 698 C CA . GLN A 1 87 ? 15.011 3.211 -14.435 1.00 80.69 87 GLN A CA 1
ATOM 699 C C . GLN A 1 87 ? 14.352 1.900 -14.007 1.00 80.69 87 GLN A C 1
ATOM 701 O O . GLN A 1 87 ? 14.220 1.647 -12.810 1.00 80.69 87 GLN A O 1
ATOM 706 N N . VAL A 1 88 ? 13.959 1.040 -14.952 1.00 82.38 88 VAL A N 1
ATOM 707 C CA . VAL A 1 88 ? 13.154 -0.170 -14.694 1.00 82.38 88 VAL A CA 1
ATOM 708 C C . VAL A 1 88 ? 13.726 -1.034 -13.561 1.00 82.38 88 VAL A C 1
ATOM 710 O O . VAL A 1 88 ? 13.004 -1.348 -12.617 1.00 82.38 88 VAL A O 1
ATOM 713 N N . GLY A 1 89 ? 15.030 -1.334 -13.576 1.00 82.62 89 GLY A N 1
ATOM 714 C CA . GLY A 1 89 ? 15.657 -2.138 -12.516 1.00 82.62 89 GLY A CA 1
ATOM 715 C C . GLY A 1 89 ? 15.693 -1.444 -11.144 1.00 82.62 89 GLY A C 1
ATOM 716 O O . GLY A 1 89 ? 15.561 -2.092 -10.101 1.00 82.62 89 GLY A O 1
ATOM 717 N N . MET A 1 90 ? 15.822 -0.111 -11.114 1.00 87.31 90 MET A N 1
ATOM 718 C CA . MET A 1 90 ? 15.722 0.656 -9.865 1.00 87.31 90 MET A CA 1
ATOM 719 C C . MET A 1 90 ? 14.288 0.673 -9.332 1.00 87.31 90 MET A C 1
ATOM 721 O O . MET A 1 90 ? 14.094 0.568 -8.118 1.00 87.31 90 MET A O 1
ATOM 725 N N . LEU A 1 91 ? 13.291 0.783 -10.213 1.00 90.75 91 LEU A N 1
ATOM 726 C CA . LEU A 1 91 ? 11.874 0.747 -9.850 1.00 90.75 91 LEU A CA 1
ATOM 727 C C . LEU A 1 91 ? 11.487 -0.616 -9.274 1.00 90.75 91 LEU A C 1
ATOM 729 O O . LEU A 1 91 ? 10.862 -0.662 -8.218 1.00 90.75 91 LEU A O 1
ATOM 733 N N . GLU A 1 92 ? 11.933 -1.707 -9.892 1.00 88.62 92 GLU A N 1
ATOM 734 C CA . GLU A 1 92 ? 11.745 -3.074 -9.394 1.00 88.62 92 GLU A CA 1
ATOM 735 C C . GLU A 1 92 ? 12.387 -3.271 -8.01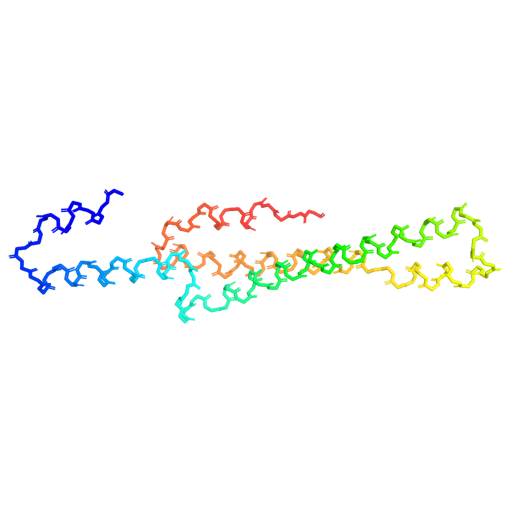5 1.00 88.62 92 GLU A C 1
ATOM 737 O O . GLU A 1 92 ? 11.717 -3.643 -7.051 1.00 88.62 92 GLU A O 1
ATOM 742 N N . THR A 1 93 ? 13.660 -2.892 -7.866 1.00 89.38 93 THR A N 1
ATOM 743 C CA . THR A 1 93 ? 14.355 -2.964 -6.569 1.00 89.38 93 THR A CA 1
ATOM 744 C C . THR A 1 93 ? 13.629 -2.149 -5.493 1.00 89.38 93 THR A C 1
ATOM 746 O O . THR A 1 93 ? 13.557 -2.548 -4.327 1.00 89.38 93 THR A O 1
ATOM 749 N N . THR A 1 94 ? 13.102 -0.981 -5.865 1.00 91.75 94 THR A N 1
ATOM 750 C CA . THR A 1 94 ? 12.347 -0.112 -4.956 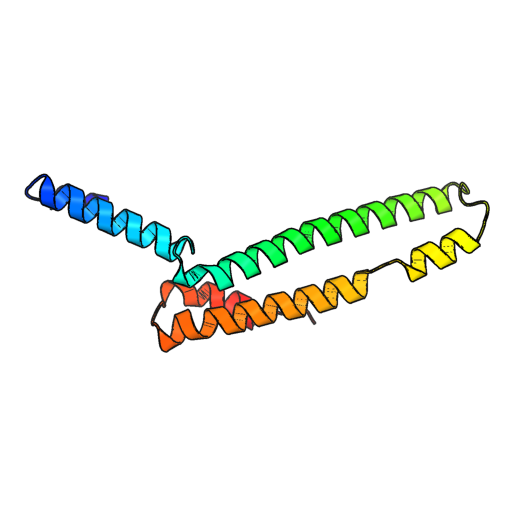1.00 91.75 94 THR A CA 1
ATOM 751 C C . THR A 1 94 ? 11.011 -0.741 -4.578 1.00 91.75 94 THR A C 1
ATOM 753 O O . THR A 1 94 ? 10.659 -0.734 -3.398 1.00 91.75 94 THR A O 1
ATOM 756 N N . TYR A 1 95 ? 10.306 -1.343 -5.539 1.00 91.00 95 TYR A N 1
ATOM 757 C CA . TYR A 1 95 ? 9.063 -2.072 -5.304 1.00 91.00 95 TYR A CA 1
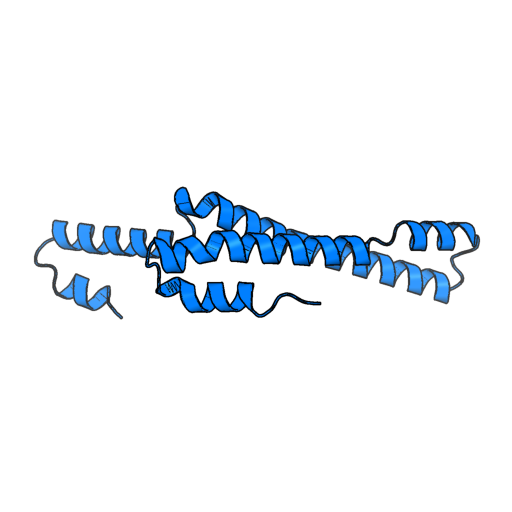ATOM 758 C C . TYR A 1 95 ? 9.273 -3.185 -4.278 1.00 91.00 95 TYR A C 1
ATOM 760 O O . TYR A 1 95 ? 8.588 -3.196 -3.255 1.00 91.00 95 TYR A O 1
ATOM 768 N N . CYS A 1 96 ? 10.262 -4.059 -4.489 1.00 89.94 96 CYS A N 1
ATOM 769 C CA . CYS A 1 96 ? 10.522 -5.186 -3.593 1.00 89.94 96 CYS A CA 1
ATOM 770 C C . CYS A 1 96 ? 10.862 -4.714 -2.172 1.00 89.94 96 CYS A C 1
ATOM 772 O O . CYS A 1 96 ? 10.343 -5.254 -1.195 1.00 89.94 96 CYS A O 1
ATOM 774 N N . LYS A 1 97 ? 11.660 -3.644 -2.036 1.00 90.31 97 LYS A N 1
ATOM 775 C CA . LYS A 1 97 ? 11.967 -3.041 -0.727 1.00 90.31 97 LYS A CA 1
ATOM 776 C C . LYS A 1 97 ? 10.725 -2.483 -0.036 1.00 90.31 97 LYS A C 1
ATOM 778 O O . LYS A 1 97 ? 10.530 -2.741 1.149 1.00 90.31 97 LYS A O 1
ATOM 783 N N . CYS A 1 98 ? 9.891 -1.725 -0.745 1.00 90.69 98 CYS A N 1
ATOM 784 C CA . CYS A 1 98 ? 8.660 -1.173 -0.179 1.00 90.69 98 CYS A CA 1
ATOM 785 C C . CYS A 1 98 ? 7.664 -2.274 0.205 1.00 90.69 98 CYS A C 1
ATOM 787 O O . CYS A 1 98 ? 7.038 -2.190 1.259 1.00 90.69 98 CYS A O 1
ATOM 789 N N . HIS A 1 99 ? 7.552 -3.319 -0.616 1.00 90.88 99 HIS A N 1
ATOM 790 C CA . HIS A 1 99 ? 6.707 -4.476 -0.341 1.00 90.88 99 HIS A CA 1
ATOM 791 C C . HIS A 1 99 ? 7.160 -5.213 0.926 1.00 90.88 99 HIS A C 1
ATOM 793 O O . HIS A 1 99 ? 6.350 -5.450 1.822 1.00 90.88 99 HIS A O 1
ATOM 799 N N . GLN A 1 100 ? 8.462 -5.490 1.055 1.00 90.12 100 GLN A N 1
ATOM 800 C CA . GLN A 1 100 ? 9.024 -6.133 2.244 1.00 90.12 100 GLN A CA 1
ATOM 801 C C . GLN A 1 100 ? 8.826 -5.283 3.506 1.00 90.12 100 GLN A C 1
ATOM 803 O O . GLN A 1 100 ? 8.407 -5.797 4.539 1.00 90.12 100 GLN A O 1
ATOM 808 N N . GLN A 1 101 ? 9.053 -3.968 3.421 1.00 91.19 101 GLN A N 1
ATOM 809 C CA . GLN A 1 101 ? 8.821 -3.054 4.544 1.00 91.19 101 GLN A CA 1
ATOM 810 C C . GLN A 1 101 ? 7.369 -3.088 5.034 1.00 91.19 101 GLN A C 1
ATOM 812 O O . GLN A 1 101 ? 7.125 -3.020 6.237 1.00 91.19 101 GLN A O 1
ATOM 817 N N . LEU A 1 102 ? 6.396 -3.198 4.126 1.00 92.31 102 LEU A N 1
ATOM 818 C CA . LEU A 1 102 ? 4.992 -3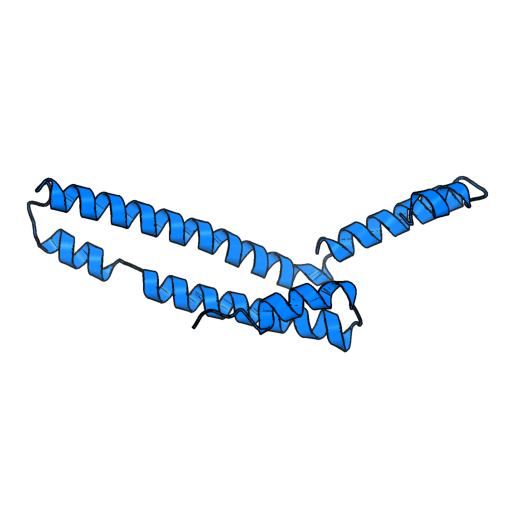.333 4.510 1.00 92.31 102 LEU A CA 1
ATOM 819 C C . LEU A 1 102 ? 4.702 -4.667 5.195 1.00 92.31 102 LEU A C 1
ATOM 821 O O . LEU A 1 102 ? 3.963 -4.673 6.179 1.00 92.31 102 LEU A O 1
ATOM 825 N N . ALA A 1 103 ? 5.301 -5.767 4.732 1.00 90.75 103 ALA A N 1
ATOM 826 C CA . ALA A 1 103 ? 5.202 -7.058 5.410 1.00 90.75 103 ALA A CA 1
ATOM 827 C C . ALA A 1 103 ? 5.750 -6.973 6.846 1.00 90.75 103 ALA A C 1
ATOM 829 O O . ALA A 1 103 ? 5.086 -7.390 7.798 1.00 90.75 103 ALA A O 1
ATOM 830 N N . ASP A 1 104 ? 6.919 -6.351 7.016 1.00 90.62 104 ASP A N 1
ATOM 831 C CA . ASP A 1 104 ? 7.579 -6.188 8.315 1.00 90.62 104 ASP A CA 1
ATOM 832 C C . ASP A 1 104 ? 6.780 -5.290 9.275 1.00 90.62 104 ASP A C 1
ATOM 834 O O . ASP A 1 104 ? 6.776 -5.525 10.483 1.00 90.62 104 ASP A O 1
ATOM 838 N N . LEU A 1 105 ? 6.071 -4.282 8.754 1.00 90.50 105 LEU A N 1
ATOM 839 C CA . LEU A 1 105 ? 5.167 -3.437 9.543 1.00 90.50 105 LEU A CA 1
ATOM 840 C C . LEU A 1 105 ? 3.867 -4.157 9.918 1.00 90.50 105 LEU A C 1
ATOM 842 O O . LEU A 1 105 ? 3.330 -3.928 11.001 1.00 90.50 105 LEU A O 1
ATOM 846 N N . LEU A 1 106 ? 3.346 -5.012 9.036 1.00 89.69 106 LEU A N 1
ATOM 847 C CA . LEU A 1 106 ? 2.045 -5.654 9.213 1.00 89.69 106 LEU A CA 1
ATOM 848 C C . LEU A 1 106 ? 2.119 -6.901 10.105 1.00 89.69 106 LEU A C 1
ATOM 850 O O . LEU A 1 106 ? 1.212 -7.142 10.900 1.00 89.69 106 LEU A O 1
ATOM 854 N N . ASN A 1 107 ? 3.210 -7.665 10.036 1.00 87.50 107 ASN A N 1
ATOM 855 C CA . ASN A 1 107 ? 3.387 -8.892 10.818 1.00 87.50 107 ASN A CA 1
ATOM 856 C C . ASN A 1 107 ? 3.245 -8.678 12.346 1.00 87.50 107 ASN A C 1
ATOM 858 O O . ASN A 1 107 ? 2.494 -9.424 12.984 1.00 87.50 107 ASN A O 1
ATOM 862 N N . PRO A 1 108 ? 3.862 -7.655 12.971 1.00 86.62 108 PRO A N 1
ATOM 863 C CA . PRO A 1 108 ? 3.650 -7.354 14.388 1.00 86.62 108 PRO A CA 1
ATOM 864 C C . PRO A 1 108 ? 2.199 -6.981 14.725 1.00 86.62 108 PRO A C 1
ATOM 866 O O . PRO A 1 108 ? 1.699 -7.360 15.786 1.00 86.62 108 PRO A O 1
ATOM 869 N N . GLU A 1 109 ? 1.494 -6.276 13.835 1.00 84.88 109 GLU A N 1
ATOM 870 C CA . GLU A 1 109 ? 0.083 -5.924 14.047 1.00 84.88 109 GLU A CA 1
ATOM 871 C C . GLU A 1 109 ? -0.798 -7.180 14.118 1.00 84.88 109 GLU A C 1
ATOM 873 O O . GLU A 1 109 ? -1.669 -7.289 14.987 1.00 84.88 109 GLU A O 1
ATOM 878 N N . VAL A 1 110 ? -0.533 -8.172 13.265 1.00 85.31 110 VAL A N 1
ATOM 879 C CA . VAL A 1 110 ? -1.282 -9.436 13.260 1.00 85.31 110 VAL A CA 1
ATOM 880 C C . VAL A 1 110 ? -0.935 -10.287 14.477 1.00 85.31 110 VAL A C 1
ATOM 882 O O . VAL A 1 110 ? -1.820 -10.648 15.255 1.00 85.31 110 VAL A O 1
ATOM 885 N N . TYR A 1 111 ? 0.350 -10.591 14.667 1.00 82.69 111 TYR A N 1
ATOM 886 C CA . TYR A 1 111 ? 0.777 -11.626 15.609 1.00 82.69 111 TYR A CA 1
ATOM 887 C C . TYR A 1 111 ? 0.991 -11.105 17.033 1.00 82.69 111 TYR A C 1
ATOM 889 O O . TYR A 1 111 ? 0.647 -11.798 17.992 1.00 82.69 111 TYR A O 1
ATOM 897 N N . ALA A 1 112 ? 1.507 -9.882 17.204 1.00 83.06 112 ALA A N 1
ATOM 898 C CA . ALA A 1 112 ? 1.745 -9.312 18.532 1.00 83.06 112 ALA A CA 1
ATOM 899 C C . ALA A 1 112 ? 0.503 -8.591 19.077 1.00 83.06 112 ALA A C 1
ATOM 901 O O . ALA A 1 112 ? 0.149 -8.771 20.243 1.00 83.06 112 ALA A O 1
ATOM 902 N N . LYS A 1 113 ? -0.200 -7.821 18.234 1.00 82.00 113 LYS A N 1
ATOM 903 C CA . LYS A 1 113 ? -1.418 -7.087 18.635 1.00 82.00 113 LYS A CA 1
ATOM 904 C C . LYS A 1 113 ? -2.720 -7.862 18.407 1.00 82.00 113 LYS A C 1
ATOM 906 O O . LYS A 1 113 ? -3.796 -7.341 18.693 1.00 82.00 113 LYS A O 1
ATOM 911 N N . ARG A 1 114 ? -2.632 -9.118 17.951 1.00 82.81 114 ARG A N 1
ATOM 912 C CA . ARG A 1 114 ? -3.768 -10.036 17.736 1.00 82.81 114 ARG A CA 1
ATOM 913 C C . ARG A 1 114 ? -4.827 -9.488 16.772 1.00 82.81 114 ARG A C 1
ATOM 915 O O . ARG A 1 114 ? -6.003 -9.845 16.881 1.00 82.81 114 ARG A O 1
ATOM 922 N N . LYS A 1 115 ? -4.435 -8.655 15.800 1.00 83.19 115 LYS A N 1
ATOM 923 C CA . LYS A 1 115 ? -5.329 -8.178 14.732 1.00 83.19 115 LYS A CA 1
ATOM 924 C C . LYS A 1 115 ? -5.496 -9.253 13.656 1.00 83.19 115 LYS A C 1
ATOM 926 O O . LYS A 1 115 ? -5.099 -9.080 12.511 1.00 83.19 115 LYS A O 1
ATOM 931 N N . MET A 1 116 ? -6.106 -10.382 14.023 1.00 85.19 116 MET A N 1
ATOM 932 C CA . MET A 1 116 ? -6.237 -11.559 13.145 1.00 85.19 116 MET A CA 1
ATOM 933 C C . MET A 1 116 ? -7.027 -11.274 11.858 1.00 85.19 116 MET A C 1
ATOM 935 O O . MET A 1 116 ? -6.847 -11.968 10.864 1.00 85.19 116 MET A O 1
ATOM 939 N N . HIS A 1 117 ? -7.857 -10.226 11.842 1.00 83.75 117 HIS A N 1
ATOM 940 C CA . HIS A 1 117 ? -8.547 -9.764 10.634 1.00 83.75 117 HIS A CA 1
ATOM 941 C C . HIS A 1 117 ? -7.584 -9.299 9.522 1.00 83.75 117 HIS A C 1
ATOM 943 O O . HIS A 1 117 ? -7.981 -9.242 8.363 1.00 83.75 117 HIS A O 1
ATOM 949 N N . LEU A 1 118 ? -6.323 -9.003 9.857 1.00 87.00 118 LEU A N 1
ATOM 950 C CA . LEU A 1 118 ? -5.271 -8.603 8.921 1.00 87.00 118 LEU A CA 1
ATOM 951 C C . LEU A 1 118 ? -4.402 -9.774 8.438 1.00 87.00 118 LEU A C 1
ATOM 953 O O . LEU A 1 118 ? -3.535 -9.562 7.595 1.00 87.00 118 LEU A O 1
ATOM 957 N N . ALA A 1 119 ? -4.615 -10.998 8.936 1.00 86.50 119 ALA A N 1
ATOM 958 C CA . ALA A 1 119 ? -3.749 -12.144 8.639 1.00 86.50 119 ALA A CA 1
ATOM 959 C C . ALA A 1 119 ? -3.638 -12.428 7.133 1.00 86.50 119 ALA A C 1
ATOM 961 O O . ALA A 1 119 ? -2.535 -12.536 6.611 1.00 86.50 119 ALA A O 1
ATOM 962 N N . ALA A 1 120 ? -4.764 -12.420 6.412 1.00 86.94 120 ALA A N 1
ATOM 963 C CA . ALA A 1 120 ? -4.763 -12.629 4.964 1.00 86.94 120 ALA A CA 1
ATOM 964 C C . ALA A 1 120 ? -3.958 -11.556 4.206 1.00 86.94 120 ALA A C 1
ATOM 966 O O . ALA A 1 120 ? -3.311 -11.854 3.204 1.00 86.94 120 ALA A O 1
ATOM 967 N N . LEU A 1 121 ? -3.976 -10.309 4.688 1.00 87.75 121 LEU A N 1
ATOM 968 C CA . LEU A 1 121 ? -3.194 -9.224 4.098 1.00 87.75 121 LEU A CA 1
ATOM 969 C C . LEU A 1 121 ? -1.697 -9.386 4.407 1.00 87.75 121 LEU A C 1
ATOM 971 O O . LEU A 1 121 ? -0.867 -9.165 3.531 1.00 87.75 121 LEU A O 1
ATOM 975 N N . ALA A 1 122 ? -1.351 -9.801 5.628 1.00 87.88 122 ALA A N 1
ATOM 976 C CA . ALA A 1 122 ? 0.029 -10.074 6.032 1.00 87.88 122 ALA A CA 1
ATOM 977 C C . ALA A 1 122 ? 0.646 -11.228 5.239 1.00 87.88 122 ALA A C 1
ATOM 979 O O . ALA A 1 122 ? 1.781 -11.114 4.773 1.00 87.88 122 ALA A O 1
ATOM 980 N N . ASP A 1 123 ? -0.123 -12.291 5.014 1.00 86.38 123 ASP A N 1
ATOM 981 C CA . ASP A 1 123 ? 0.289 -13.403 4.164 1.00 86.38 123 ASP A CA 1
ATOM 982 C C . ASP A 1 123 ? 0.488 -12.936 2.718 1.00 86.38 123 ASP A C 1
ATOM 984 O O . ASP A 1 123 ? 1.510 -13.245 2.105 1.00 86.38 123 ASP A O 1
ATOM 988 N N . ALA A 1 124 ? -0.427 -12.119 2.185 1.00 87.38 124 ALA A N 1
ATOM 989 C CA . ALA A 1 124 ? -0.285 -11.578 0.837 1.00 87.38 124 ALA A CA 1
ATOM 990 C C . ALA A 1 124 ? 1.011 -10.766 0.665 1.00 87.38 124 ALA A C 1
ATOM 992 O O . ALA A 1 124 ? 1.693 -10.936 -0.344 1.00 87.38 124 ALA A O 1
ATOM 993 N N . PHE A 1 125 ? 1.381 -9.940 1.647 1.00 85.38 125 PHE A N 1
ATOM 994 C CA . PHE A 1 125 ? 2.637 -9.182 1.613 1.00 85.38 125 PHE A CA 1
ATOM 995 C C . PHE A 1 125 ? 3.885 -10.040 1.884 1.00 85.38 125 PHE A C 1
ATOM 997 O O . PHE A 1 125 ? 4.970 -9.702 1.420 1.00 85.38 125 PHE A O 1
ATOM 1004 N N . SER A 1 126 ? 3.758 -11.147 2.614 1.00 82.19 126 SER A N 1
ATOM 1005 C CA . SER A 1 126 ? 4.907 -11.984 2.985 1.00 82.19 126 SER A CA 1
ATOM 1006 C C . SER A 1 126 ? 5.260 -13.033 1.925 1.00 82.19 126 SER A C 1
ATOM 1008 O O . SER A 1 126 ? 6.434 -13.348 1.754 1.00 82.19 126 SER A O 1
ATOM 1010 N N . TYR A 1 127 ? 4.273 -13.574 1.202 1.00 75.69 127 TYR A N 1
ATOM 1011 C CA . TYR A 1 127 ? 4.487 -14.673 0.248 1.00 75.69 127 TYR A CA 1
ATOM 1012 C C . TYR A 1 127 ? 4.523 -14.248 -1.225 1.00 75.69 127 TYR A C 1
ATOM 1014 O O . TYR A 1 127 ? 4.966 -15.035 -2.057 1.00 75.69 127 TYR A O 1
ATOM 1022 N N . ASN A 1 128 ? 4.093 -13.027 -1.562 1.00 69.38 128 ASN A N 1
ATOM 1023 C CA . ASN A 1 128 ? 4.030 -12.555 -2.954 1.00 69.38 128 ASN A CA 1
ATOM 1024 C C . ASN A 1 128 ? 5.116 -11.534 -3.319 1.00 69.38 128 ASN A C 1
ATOM 1026 O O . ASN A 1 128 ? 4.901 -10.728 -4.221 1.00 69.38 128 ASN A O 1
ATOM 1030 N N . VAL A 1 129 ? 6.266 -11.528 -2.637 1.00 63.53 129 VAL A N 1
ATOM 1031 C CA . VAL A 1 129 ? 7.390 -10.679 -3.066 1.00 63.53 129 VAL A CA 1
ATOM 1032 C C . VAL A 1 129 ? 7.852 -11.159 -4.454 1.00 63.53 129 VAL A C 1
ATOM 1034 O O . VAL A 1 129 ? 8.230 -12.327 -4.576 1.00 63.53 129 VAL A O 1
ATOM 1037 N N . PRO A 1 130 ? 7.816 -10.317 -5.503 1.00 61.03 130 PRO A N 1
ATOM 1038 C CA . PRO A 1 130 ? 8.359 -10.673 -6.808 1.00 61.03 130 PRO A CA 1
ATOM 1039 C C . PRO A 1 130 ? 9.881 -10.830 -6.721 1.00 61.03 130 PRO A C 1
ATOM 1041 O O . PRO A 1 130 ? 10.539 -10.074 -6.000 1.00 61.03 130 PRO A O 1
ATOM 1044 N N . TYR A 1 131 ? 10.403 -11.837 -7.424 1.00 52.94 131 TYR A N 1
ATOM 1045 C CA . TYR A 1 131 ? 11.836 -12.128 -7.536 1.00 52.94 131 TYR A CA 1
ATOM 1046 C C . TYR A 1 131 ? 12.557 -11.124 -8.421 1.00 52.94 131 TYR A C 1
ATOM 1048 O O . TYR A 1 131 ? 12.004 -10.850 -9.507 1.00 52.94 131 TYR A O 1
#